Protein AF-A1TZZ0-F1 (afdb_monomer)

pLDDT: mean 93.1, std 6.44, range [64.06, 98.12]

Solvent-accessible surface area (backbone atoms only — not comparable to full-atom values): 3811 Å² total; per-residue (Å²): 139,86,79,64,67,83,82,40,48,68,59,33,66,76,67,69,60,85,86,74,83,85,59,65,70,60,50,51,54,52,28,53,55,50,50,58,59,40,53,78,81,44,79,53,53,44,82,74,50,73,89,41,69,41,76,64,82,132

Structure (mmCIF, N/CA/C/O backbone):
data_AF-A1TZZ0-F1
#
_entry.id   AF-A1TZZ0-F1
#
loop_
_atom_site.group_PDB
_atom_site.id
_atom_site.type_symbol
_atom_site.label_atom_id
_atom_site.label_alt_id
_atom_site.label_comp_id
_atom_site.label_asym_id
_atom_site.label_entity_id
_atom_site.label_seq_id
_atom_site.pdbx_PDB_ins_code
_atom_site.Cartn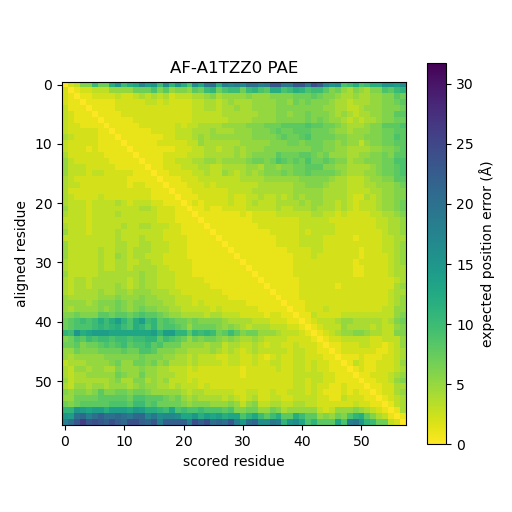_x
_atom_site.Cartn_y
_atom_site.Cartn_z
_atom_site.occupancy
_atom_site.B_iso_or_equiv
_atom_site.auth_seq_id
_atom_site.auth_comp_id
_atom_site.auth_asym_id
_atom_site.auth_atom_id
_atom_site.pdbx_PDB_model_num
ATOM 1 N N . MET A 1 1 ? -5.061 12.845 1.426 1.00 64.06 1 MET A N 1
ATOM 2 C CA . MET A 1 1 ? -5.008 13.033 2.894 1.00 64.06 1 MET A CA 1
ATOM 3 C C . MET A 1 1 ? -6.322 12.518 3.459 1.00 64.06 1 MET A C 1
ATOM 5 O O . MET A 1 1 ? -7.350 12.856 2.888 1.00 64.06 1 MET A O 1
ATOM 9 N N . GLY A 1 2 ? -6.283 11.622 4.450 1.00 87.56 2 GLY A N 1
ATOM 10 C CA . GLY A 1 2 ? -7.469 10.928 4.979 1.00 87.56 2 GLY A CA 1
ATOM 11 C C . GLY A 1 2 ? -8.034 11.568 6.251 1.00 87.56 2 GLY A C 1
ATOM 12 O O . GLY A 1 2 ? -7.367 12.397 6.865 1.00 87.56 2 GLY A O 1
ATOM 13 N N . GLN A 1 3 ? -9.245 11.164 6.639 1.00 93.56 3 GLN A N 1
ATOM 14 C CA . GLN A 1 3 ? -9.902 11.597 7.875 1.00 93.56 3 GLN A CA 1
ATOM 15 C C . GLN A 1 3 ? -9.628 10.599 9.018 1.00 93.56 3 GLN A C 1
ATOM 17 O O . GLN A 1 3 ? -9.685 9.387 8.781 1.00 93.56 3 GLN A O 1
ATOM 22 N N . PRO A 1 4 ? -9.326 11.058 10.247 1.00 94.38 4 PRO A N 1
ATOM 23 C CA . PRO A 1 4 ? -9.146 10.171 11.391 1.00 94.38 4 PRO A CA 1
ATOM 24 C C . PRO A 1 4 ? -10.394 9.333 11.686 1.00 94.38 4 PRO A C 1
ATOM 26 O O . PRO A 1 4 ? -11.516 9.833 11.689 1.00 94.38 4 PRO A O 1
ATOM 29 N N . ILE A 1 5 ? -10.200 8.051 12.003 1.00 93.81 5 ILE A N 1
ATOM 30 C CA . ILE A 1 5 ? -11.316 7.108 12.167 1.00 93.81 5 ILE A CA 1
ATOM 31 C C . ILE A 1 5 ? -12.273 7.473 13.309 1.00 93.81 5 ILE A C 1
ATOM 33 O O . ILE A 1 5 ? -13.471 7.217 13.212 1.00 93.81 5 ILE A O 1
ATOM 37 N N . PHE A 1 6 ? -11.778 8.098 14.380 1.00 94.94 6 PHE A N 1
ATOM 38 C CA . PHE A 1 6 ? -12.620 8.467 15.520 1.00 94.94 6 PHE A CA 1
ATOM 39 C C . PHE A 1 6 ? -13.650 9.550 15.165 1.00 94.94 6 PHE A C 1
ATOM 41 O O . PHE A 1 6 ? -14.709 9.600 15.783 1.00 94.94 6 PHE A O 1
ATOM 48 N N . GLU A 1 7 ? -13.379 10.369 14.145 1.00 96.56 7 GLU A N 1
ATOM 49 C CA . GLU A 1 7 ? -14.325 11.366 13.629 1.00 96.56 7 GLU A CA 1
ATOM 50 C C . GLU A 1 7 ? -15.432 10.729 12.775 1.00 96.56 7 GLU A C 1
ATOM 52 O O . GLU A 1 7 ? -16.482 11.327 12.567 1.00 96.56 7 GLU A O 1
ATOM 57 N N . LEU A 1 8 ? -15.215 9.499 12.298 1.00 95.38 8 LEU A N 1
ATOM 58 C CA . LEU A 1 8 ? -16.120 8.766 11.411 1.00 95.38 8 LEU A CA 1
ATOM 59 C C . LEU A 1 8 ? -16.962 7.709 12.141 1.00 95.38 8 LEU A C 1
ATOM 61 O O . LEU A 1 8 ? -17.673 6.950 11.485 1.00 95.38 8 LEU A O 1
ATOM 65 N N . ARG A 1 9 ? -16.905 7.634 13.479 1.00 95.50 9 ARG A N 1
ATOM 66 C CA . ARG A 1 9 ? -17.515 6.535 14.251 1.00 95.50 9 ARG A CA 1
ATOM 67 C C . ARG A 1 9 ? -19.002 6.332 13.949 1.00 95.50 9 ARG A C 1
ATOM 69 O O . ARG A 1 9 ? -19.406 5.218 13.634 1.00 95.50 9 ARG A O 1
ATOM 76 N N . GLU A 1 10 ? -19.796 7.403 13.977 1.00 96.88 10 GLU A N 1
ATOM 77 C CA . GLU A 1 10 ? -21.235 7.323 13.676 1.00 96.88 10 GLU A CA 1
ATOM 78 C C . GLU A 1 10 ? -21.498 6.843 12.246 1.00 96.88 10 GLU A C 1
ATOM 80 O O . GLU A 1 10 ? -22.429 6.080 12.001 1.00 96.88 10 GLU A O 1
ATOM 85 N N . TYR A 1 11 ? -20.663 7.263 11.296 1.00 96.19 11 TYR A N 1
ATOM 86 C CA . TYR A 1 11 ? -20.784 6.869 9.898 1.00 96.19 11 TYR A CA 1
ATOM 87 C C . TYR A 1 11 ? -20.468 5.379 9.710 1.00 96.19 11 TYR A C 1
ATOM 89 O O . TYR A 1 11 ? -21.195 4.673 9.013 1.00 96.19 11 TYR A O 1
ATOM 97 N N . VAL A 1 12 ? -19.430 4.881 10.387 1.00 96.81 12 VAL A N 1
ATOM 98 C CA . VAL A 1 12 ? -19.072 3.457 10.400 1.00 96.81 12 VAL A CA 1
ATOM 99 C C . VAL A 1 12 ? -20.206 2.613 10.973 1.00 96.81 12 VAL A C 1
ATOM 101 O O . VAL A 1 12 ? -20.611 1.642 10.337 1.00 96.81 12 VAL A O 1
ATOM 104 N N . GLU A 1 13 ? -20.752 3.000 12.127 1.00 96.50 13 GLU A N 1
ATOM 105 C CA . GLU A 1 13 ? -21.831 2.269 12.801 1.00 96.50 13 GLU A CA 1
ATOM 106 C C . GLU A 1 13 ? -23.134 2.294 11.989 1.00 96.50 13 GLU A C 1
ATOM 108 O O . GLU A 1 13 ? -23.733 1.248 11.743 1.00 96.50 13 GLU A O 1
ATOM 113 N N . LYS A 1 14 ? -23.550 3.473 11.509 1.00 98.00 14 LYS A N 1
ATOM 114 C CA . LYS A 1 14 ? -24.802 3.654 10.760 1.00 98.00 14 LYS A CA 1
ATOM 115 C C . LYS A 1 14 ? -24.819 2.893 9.436 1.00 98.00 14 LYS A C 1
ATOM 117 O O . LYS A 1 14 ? -25.875 2.424 9.016 1.00 98.00 14 LYS A O 1
ATOM 122 N N . HIS A 1 15 ? -23.673 2.810 8.764 1.00 97.56 15 HIS A N 1
ATOM 123 C CA . HIS A 1 15 ? -23.563 2.202 7.439 1.00 97.56 15 HIS A CA 1
ATOM 124 C C . HIS A 1 15 ? -22.934 0.803 7.459 1.00 97.56 15 HIS A C 1
ATOM 126 O O . HIS A 1 15 ? -22.793 0.198 6.399 1.00 97.56 15 HIS A O 1
ATOM 132 N N . GLY A 1 16 ? -22.579 0.276 8.637 1.00 96.19 16 GLY A N 1
ATOM 133 C CA . GLY A 1 16 ? -21.973 -1.049 8.778 1.00 96.19 16 GLY A CA 1
ATOM 134 C C . GLY A 1 16 ? -20.632 -1.178 8.051 1.00 96.19 16 GLY A C 1
ATOM 135 O O . GLY A 1 16 ? -20.374 -2.196 7.412 1.00 96.19 16 GLY A O 1
ATOM 136 N N . LEU A 1 17 ? -19.795 -0.136 8.089 1.00 96.50 17 LEU A N 1
ATOM 137 C CA . LEU A 1 17 ? -18.525 -0.127 7.360 1.00 96.50 17 LEU A CA 1
ATOM 138 C C . LEU A 1 17 ? -17.501 -1.068 8.000 1.00 96.50 17 LEU A C 1
ATOM 140 O O . LEU A 1 17 ? -17.360 -1.128 9.220 1.00 96.50 17 LEU A O 1
ATOM 144 N N . ILE A 1 18 ? -16.720 -1.744 7.157 1.00 95.38 18 ILE A N 1
ATOM 145 C CA . ILE A 1 18 ? -15.5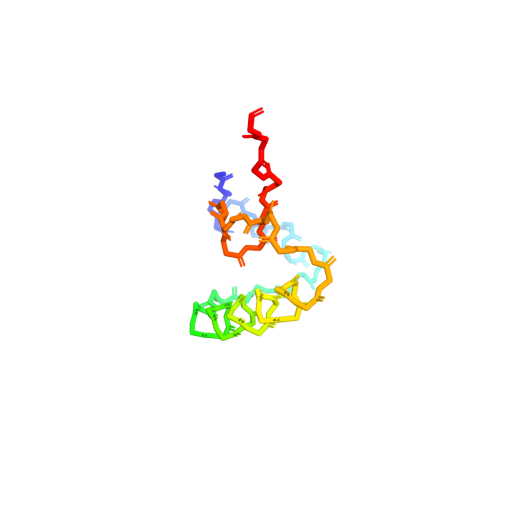96 -2.574 7.592 1.00 95.38 18 ILE A CA 1
ATOM 146 C C . ILE A 1 18 ? -14.321 -1.742 7.495 1.00 95.38 18 ILE A C 1
ATOM 148 O O . ILE A 1 18 ? -13.933 -1.296 6.416 1.00 95.38 18 ILE A O 1
ATOM 152 N N . VAL A 1 19 ? -13.664 -1.545 8.635 1.00 93.81 19 VAL A N 1
ATOM 153 C CA . VAL A 1 19 ? -12.417 -0.787 8.729 1.00 93.81 19 VAL A CA 1
ATOM 154 C C . VAL A 1 19 ? -11.258 -1.770 8.794 1.00 93.81 19 VAL A C 1
ATOM 156 O O . VAL A 1 19 ? -11.172 -2.582 9.714 1.00 93.81 19 VAL A O 1
ATOM 159 N N . CYS A 1 20 ? -10.357 -1.694 7.820 1.00 94.69 20 CYS A N 1
ATOM 160 C CA . CYS A 1 20 ? -9.173 -2.540 7.756 1.00 94.69 20 CYS A CA 1
ATOM 161 C C . CYS A 1 20 ? -7.910 -1.693 7.883 1.00 94.69 20 CYS A C 1
ATOM 163 O O . CYS A 1 20 ? -7.810 -0.614 7.299 1.00 94.69 20 CYS A O 1
ATOM 165 N N . SER A 1 21 ? -6.922 -2.213 8.606 1.00 94.81 21 SER A N 1
ATOM 166 C CA . SER A 1 21 ? -5.573 -1.656 8.579 1.00 94.81 21 SER A CA 1
ATOM 167 C C . SER A 1 21 ? -4.946 -1.855 7.202 1.00 94.81 21 SER A C 1
ATOM 169 O O . SER A 1 21 ? -5.129 -2.895 6.566 1.00 94.81 21 SER A O 1
ATOM 171 N N . SER A 1 22 ? -4.158 -0.874 6.770 1.00 94.56 22 SER A N 1
ATOM 172 C CA . SER A 1 22 ? -3.368 -0.972 5.545 1.00 94.56 22 SER A CA 1
ATOM 173 C C . SER A 1 22 ? -2.420 -2.175 5.586 1.00 94.56 22 SER A C 1
ATOM 175 O O . SER A 1 22 ? -1.696 -2.366 6.563 1.00 94.56 22 SER A O 1
ATOM 177 N N . ASN A 1 23 ? -2.364 -2.946 4.497 1.00 97.50 23 ASN A N 1
ATOM 178 C CA . ASN A 1 23 ? -1.381 -4.013 4.297 1.00 97.50 23 ASN A CA 1
ATOM 179 C C . ASN A 1 23 ? -0.371 -3.623 3.210 1.00 97.50 23 ASN A C 1
ATOM 181 O O . ASN A 1 23 ? -0.510 -3.982 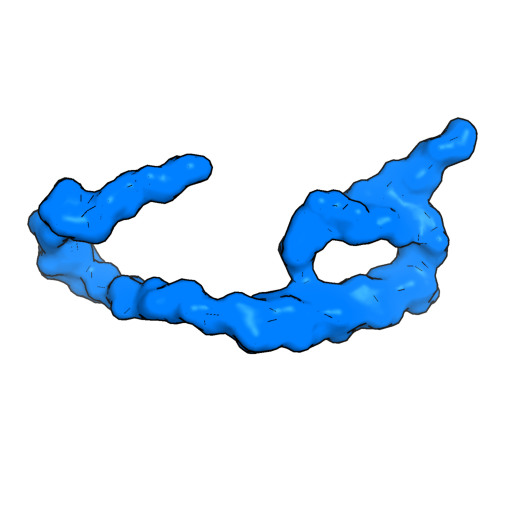2.042 1.00 97.50 23 ASN A O 1
ATOM 185 N N . TYR A 1 24 ? 0.669 -2.892 3.608 1.00 96.50 24 TYR A N 1
ATOM 186 C CA . TYR A 1 24 ? 1.665 -2.359 2.676 1.00 96.50 24 TYR A CA 1
ATOM 187 C C . TYR A 1 24 ? 2.484 -3.434 1.952 1.00 96.50 24 TYR A C 1
ATOM 189 O O . TYR A 1 24 ? 2.859 -3.224 0.801 1.00 96.50 24 TYR A O 1
ATOM 197 N N . ALA A 1 25 ? 2.731 -4.585 2.585 1.00 97.88 25 ALA A N 1
ATOM 198 C CA . ALA A 1 25 ? 3.451 -5.685 1.945 1.00 97.88 25 ALA A CA 1
ATOM 199 C C . ALA A 1 25 ? 2.649 -6.257 0.767 1.00 97.88 25 ALA A C 1
ATOM 201 O O . ALA A 1 25 ? 3.189 -6.428 -0.325 1.00 97.88 25 ALA A O 1
ATOM 202 N N . LEU A 1 26 ? 1.344 -6.473 0.968 1.00 97.25 26 LEU A N 1
ATOM 203 C CA . LEU A 1 26 ? 0.445 -6.921 -0.093 1.00 97.25 26 LEU A CA 1
ATOM 204 C C . LEU A 1 26 ? 0.363 -5.897 -1.230 1.00 97.25 26 LEU A C 1
ATOM 206 O O . LEU A 1 26 ? 0.455 -6.269 -2.396 1.00 97.25 26 LEU A O 1
ATOM 210 N N . TYR A 1 27 ? 0.220 -4.609 -0.904 1.00 96.88 27 TYR A N 1
ATOM 211 C CA . TYR A 1 27 ? 0.135 -3.557 -1.921 1.00 96.88 27 TYR A CA 1
ATOM 212 C C . TYR A 1 27 ? 1.426 -3.455 -2.742 1.00 96.88 27 TYR A C 1
ATOM 214 O O . TYR A 1 27 ? 1.367 -3.261 -3.954 1.00 96.88 27 TYR A O 1
ATOM 222 N N . GLY A 1 28 ? 2.586 -3.628 -2.100 1.00 97.25 28 GLY A N 1
ATOM 223 C CA . GLY A 1 28 ? 3.884 -3.652 -2.773 1.00 97.25 28 GLY A CA 1
ATOM 224 C C . GLY A 1 28 ? 4.014 -4.814 -3.758 1.00 97.25 28 GLY A C 1
ATOM 225 O O . GLY A 1 28 ? 4.405 -4.597 -4.904 1.00 97.25 28 GLY A O 1
ATOM 226 N N . ASP A 1 29 ? 3.623 -6.027 -3.351 1.00 98.12 29 ASP A N 1
ATOM 227 C CA . ASP A 1 29 ? 3.612 -7.194 -4.246 1.00 98.12 29 ASP A CA 1
ATOM 228 C C . ASP A 1 29 ? 2.668 -6.986 -5.442 1.00 98.12 29 ASP A C 1
ATOM 230 O O . ASP A 1 29 ? 3.042 -7.217 -6.595 1.00 98.12 29 ASP A O 1
ATOM 234 N N . MET A 1 30 ? 1.461 -6.468 -5.187 1.00 97.81 30 MET A N 1
ATOM 235 C CA . MET A 1 30 ? 0.498 -6.144 -6.241 1.00 97.81 30 MET A CA 1
ATOM 236 C C . MET A 1 30 ? 1.054 -5.119 -7.236 1.00 97.81 30 MET A C 1
ATOM 238 O O . MET A 1 30 ? 0.925 -5.311 -8.445 1.00 97.81 30 MET A O 1
ATOM 242 N N . SER A 1 31 ? 1.704 -4.063 -6.743 1.00 97.38 31 SER A N 1
ATOM 243 C CA . SER A 1 31 ? 2.336 -3.029 -7.568 1.00 97.38 31 SER A CA 1
ATOM 244 C C . SER A 1 31 ? 3.435 -3.598 -8.462 1.00 97.38 31 SER A C 1
ATOM 246 O O . SER A 1 31 ? 3.464 -3.347 -9.667 1.00 97.38 31 SER A O 1
ATOM 248 N N . HIS A 1 32 ? 4.304 -4.438 -7.895 1.00 96.12 32 HIS A N 1
ATOM 249 C CA . HIS A 1 32 ? 5.373 -5.091 -8.641 1.00 96.12 32 HIS A CA 1
ATOM 250 C C . HIS A 1 32 ? 4.816 -5.947 -9.787 1.00 96.12 32 HIS A C 1
ATOM 252 O O . HIS A 1 32 ? 5.244 -5.813 -10.933 1.00 96.12 32 HIS A O 1
ATOM 258 N N . ARG A 1 33 ? 3.798 -6.768 -9.506 1.00 96.62 33 ARG A N 1
ATOM 259 C CA . ARG A 1 33 ? 3.131 -7.601 -10.519 1.00 96.62 33 ARG A CA 1
ATOM 260 C C . ARG A 1 33 ? 2.441 -6.769 -11.600 1.00 96.62 33 ARG A C 1
ATOM 262 O O . ARG A 1 33 ? 2.508 -7.128 -12.772 1.00 96.62 33 ARG A O 1
ATOM 269 N N . PHE A 1 34 ? 1.808 -5.661 -11.223 1.00 95.31 34 PHE A N 1
ATOM 270 C CA . PHE A 1 34 ? 1.196 -4.727 -12.167 1.00 95.31 34 PHE A CA 1
ATOM 271 C C . PHE A 1 34 ? 2.233 -4.118 -13.120 1.00 95.31 34 PHE A C 1
ATOM 273 O O . PHE A 1 34 ? 2.019 -4.106 -14.331 1.00 95.31 34 PHE A O 1
ATOM 280 N N . MET A 1 35 ? 3.381 -3.680 -12.598 1.00 95.50 35 M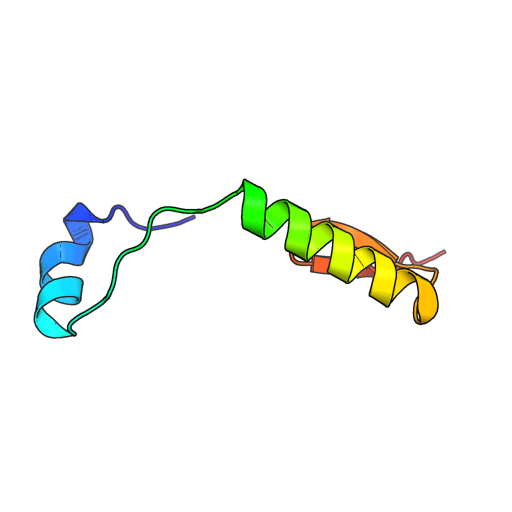ET A N 1
ATOM 281 C CA . MET A 1 35 ? 4.456 -3.123 -13.423 1.00 95.50 35 MET A CA 1
ATOM 282 C C . MET A 1 35 ? 5.075 -4.157 -14.368 1.00 95.50 35 MET A C 1
ATOM 284 O O . MET A 1 35 ? 5.366 -3.814 -15.512 1.00 95.50 35 MET A O 1
ATOM 288 N N . LEU A 1 36 ? 5.231 -5.415 -13.932 1.00 94.69 36 LEU A N 1
ATOM 289 C CA . LEU A 1 36 ? 5.685 -6.502 -14.809 1.00 94.69 36 LEU A CA 1
ATOM 290 C C . LEU A 1 36 ? 4.729 -6.709 -15.990 1.00 94.69 36 LEU A C 1
ATOM 292 O O . LEU A 1 36 ? 5.180 -6.773 -17.128 1.00 94.69 36 LEU A O 1
ATOM 296 N N . ALA A 1 37 ? 3.418 -6.740 -15.734 1.00 94.06 37 ALA A N 1
ATOM 297 C CA . ALA A 1 37 ? 2.419 -6.870 -16.793 1.00 94.06 37 ALA A CA 1
ATOM 298 C C . ALA A 1 37 ? 2.413 -5.657 -17.743 1.00 94.06 37 ALA A C 1
ATOM 300 O O . ALA A 1 37 ? 2.313 -5.815 -18.957 1.00 94.06 37 ALA A O 1
ATOM 301 N N . LEU A 1 38 ? 2.555 -4.437 -17.212 1.00 93.56 38 LEU A N 1
ATOM 302 C CA . LEU A 1 38 ? 2.634 -3.227 -18.036 1.00 93.56 38 LEU A CA 1
ATOM 303 C C . LEU A 1 38 ? 3.876 -3.190 -18.928 1.00 93.56 38 LEU A C 1
ATOM 305 O O . LEU A 1 38 ? 3.798 -2.685 -20.047 1.00 93.56 38 LEU A O 1
ATOM 309 N N . ALA A 1 39 ? 5.009 -3.717 -18.461 1.00 91.44 39 ALA A N 1
ATOM 310 C CA . ALA A 1 39 ? 6.243 -3.741 -19.240 1.00 91.44 39 ALA A CA 1
ATOM 311 C C . ALA A 1 39 ? 6.091 -4.519 -20.561 1.00 91.44 39 ALA A C 1
ATOM 313 O O . ALA A 1 39 ? 6.772 -4.199 -21.534 1.00 91.44 39 ALA A O 1
ATOM 314 N N . GLU A 1 40 ? 5.170 -5.487 -20.623 1.00 92.88 40 GLU A N 1
ATOM 315 C CA . GLU A 1 40 ? 4.899 -6.279 -21.827 1.00 92.88 40 GLU A CA 1
ATOM 316 C C . GLU A 1 40 ? 4.129 -5.498 -22.906 1.00 92.88 40 GLU A C 1
ATOM 318 O O . GLU A 1 40 ? 4.310 -5.754 -24.095 1.00 92.88 40 GLU A O 1
ATOM 323 N N . CYS A 1 41 ? 3.280 -4.536 -22.524 1.00 91.75 41 CYS A N 1
ATOM 324 C CA . CYS A 1 41 ? 2.377 -3.844 -23.453 1.00 91.75 41 CYS A CA 1
ATOM 325 C C . CYS A 1 41 ? 2.640 -2.337 -23.602 1.00 91.75 41 CYS A C 1
ATOM 327 O O . CYS A 1 41 ? 2.203 -1.730 -24.580 1.00 91.75 41 CYS A O 1
ATOM 329 N N . ALA A 1 42 ? 3.365 -1.723 -22.666 1.00 89.25 42 ALA A N 1
ATOM 330 C CA . ALA A 1 42 ? 3.625 -0.290 -22.631 1.00 89.25 42 ALA A CA 1
ATOM 331 C C . ALA A 1 42 ? 5.057 -0.003 -22.130 1.00 89.25 42 ALA A C 1
ATOM 333 O O . ALA A 1 42 ? 5.245 0.471 -21.012 1.00 89.25 42 ALA A O 1
ATOM 334 N N . PRO A 1 43 ? 6.099 -0.214 -22.958 1.00 81.88 43 PRO A N 1
ATOM 335 C CA . PRO A 1 43 ? 7.505 -0.125 -22.534 1.00 81.88 43 PRO A CA 1
ATOM 336 C C . PRO A 1 43 ? 7.971 1.291 -22.155 1.00 81.88 43 PRO A C 1
ATOM 338 O O . PRO A 1 43 ? 9.072 1.472 -21.645 1.00 81.88 43 PRO A O 1
ATOM 341 N N . ARG A 1 44 ? 7.150 2.316 -22.413 1.00 92.56 44 ARG A N 1
ATOM 342 C CA . ARG A 1 44 ? 7.432 3.725 -22.106 1.00 92.56 44 ARG A CA 1
ATOM 343 C C . ARG A 1 44 ? 6.565 4.248 -20.965 1.00 92.56 44 ARG A C 1
ATOM 345 O O . ARG A 1 44 ? 6.023 5.346 -21.059 1.00 92.56 44 ARG A O 1
ATOM 352 N N . VAL A 1 45 ? 6.412 3.469 -19.901 1.00 92.31 45 VAL A N 1
ATOM 353 C CA . VAL A 1 45 ? 5.755 3.923 -18.669 1.00 92.31 45 VAL A CA 1
ATOM 354 C C . VAL A 1 45 ? 6.712 3.810 -17.495 1.00 92.31 45 VAL A C 1
ATOM 356 O O . VAL A 1 45 ? 7.504 2.874 -17.419 1.00 92.31 45 VAL A O 1
ATOM 359 N N . MET A 1 46 ? 6.637 4.768 -16.577 1.00 90.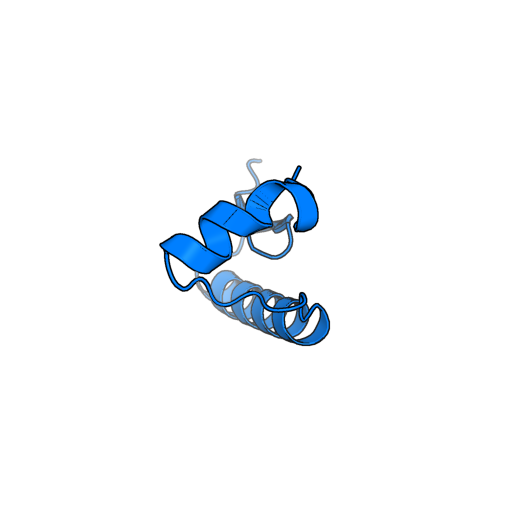62 46 MET A N 1
ATOM 360 C CA . MET A 1 46 ? 7.396 4.746 -15.332 1.00 90.62 46 MET A CA 1
ATOM 361 C C . MET A 1 46 ? 6.448 4.763 -14.128 1.00 90.62 46 MET A C 1
ATOM 363 O O . MET A 1 46 ? 5.388 5.396 -14.204 1.00 90.62 46 MET A O 1
ATOM 367 N N . PRO A 1 47 ? 6.798 4.089 -13.019 1.00 92.81 47 PRO A N 1
ATOM 368 C CA . PRO A 1 47 ? 6.034 4.192 -11.781 1.00 92.81 47 PRO A CA 1
ATOM 369 C C . PRO A 1 47 ? 5.974 5.648 -11.297 1.00 92.81 47 PRO A C 1
ATOM 371 O O . PRO A 1 47 ? 7.000 6.325 -11.246 1.00 92.81 47 PRO A O 1
ATOM 374 N N . T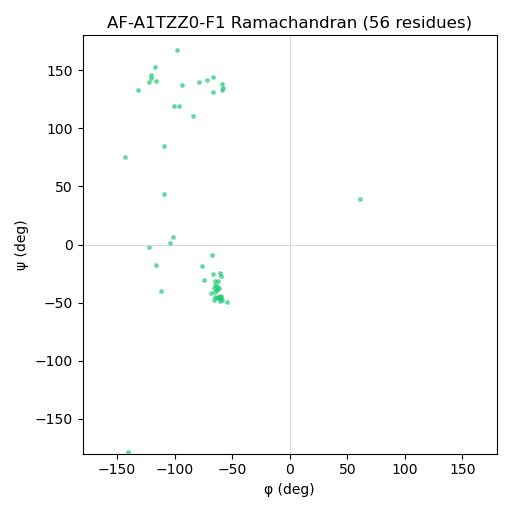YR A 1 48 ? 4.783 6.115 -10.922 1.00 92.94 48 TYR A N 1
ATOM 375 C CA . TYR A 1 48 ? 4.568 7.418 -10.278 1.00 92.94 48 TYR A CA 1
ATOM 376 C C . TYR A 1 48 ? 4.116 7.254 -8.821 1.00 92.94 48 TYR A C 1
ATOM 378 O O . TYR A 1 48 ? 4.587 7.965 -7.935 1.00 92.94 48 TYR A O 1
ATOM 386 N N . SER A 1 49 ? 3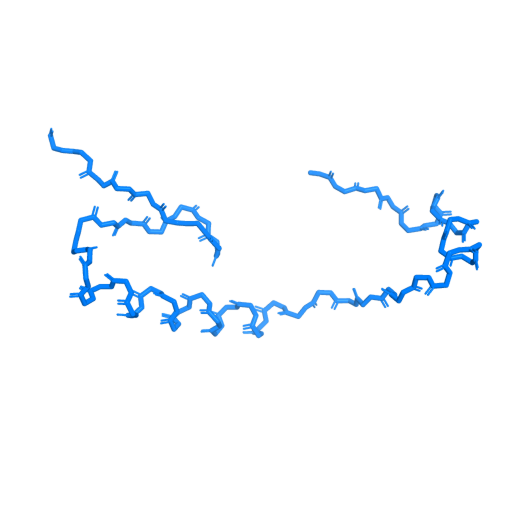.246 6.276 -8.564 1.00 95.12 49 SER A N 1
ATOM 387 C CA . SER A 1 49 ? 2.869 5.796 -7.232 1.00 95.12 49 SER A CA 1
ATOM 388 C C . SER A 1 49 ? 2.736 4.270 -7.248 1.00 95.12 49 SER A C 1
ATOM 390 O O . SER A 1 49 ? 2.957 3.622 -8.269 1.00 95.12 49 SER A O 1
ATOM 392 N N . ILE A 1 50 ? 2.372 3.681 -6.106 1.00 93.44 50 ILE A N 1
ATOM 393 C CA . ILE A 1 50 ? 2.190 2.229 -5.961 1.00 93.44 50 ILE A CA 1
ATOM 394 C C . ILE A 1 50 ? 1.098 1.659 -6.888 1.00 93.44 50 ILE A C 1
ATOM 396 O O . ILE A 1 50 ? 1.135 0.488 -7.248 1.00 93.44 50 ILE A O 1
ATOM 400 N N . ASP A 1 51 ? 0.146 2.490 -7.293 1.00 95.00 51 ASP A N 1
ATOM 401 C CA . ASP A 1 51 ? -1.040 2.147 -8.076 1.00 95.00 51 ASP A CA 1
ATOM 402 C C . ASP A 1 51 ? -1.147 2.924 -9.399 1.00 95.00 51 ASP A C 1
ATOM 404 O O . ASP A 1 51 ? -2.071 2.689 -10.176 1.00 95.00 51 ASP A O 1
ATOM 408 N N . VAL A 1 52 ? -0.211 3.836 -9.682 1.00 94.06 52 VAL A N 1
ATOM 409 C CA . VAL A 1 52 ? -0.241 4.689 -10.877 1.00 94.06 52 VAL A CA 1
ATOM 410 C C . VAL A 1 52 ? 1.110 4.690 -11.575 1.00 94.06 52 VAL A C 1
ATOM 412 O O . VAL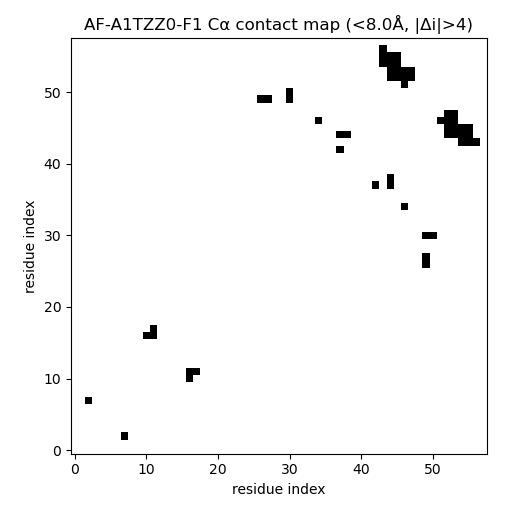 A 1 52 ? 2.157 4.926 -10.970 1.00 94.06 52 VAL A O 1
ATOM 415 N N . SER A 1 53 ? 1.072 4.511 -12.891 1.00 93.19 53 SER A N 1
ATOM 416 C CA . SER A 1 53 ? 2.199 4.712 -13.797 1.00 93.19 53 SER A CA 1
ATOM 417 C C . SER A 1 53 ? 1.887 5.834 -14.787 1.00 93.19 53 SER A C 1
ATOM 419 O O . SER A 1 53 ? 0.727 6.130 -15.081 1.00 93.19 53 SER A O 1
ATOM 421 N N . GLN A 1 54 ? 2.927 6.501 -15.280 1.00 92.88 54 GLN A N 1
ATOM 422 C CA . GLN A 1 54 ? 2.804 7.592 -16.244 1.00 92.88 54 GLN A CA 1
ATOM 423 C C . GLN A 1 54 ? 3.599 7.276 -17.502 1.00 92.88 54 GLN A C 1
ATOM 425 O O . GLN A 1 54 ? 4.713 6.755 -17.429 1.00 92.88 54 GLN A O 1
ATOM 430 N N . ALA A 1 55 ? 3.027 7.609 -18.659 1.00 91.25 55 ALA A N 1
ATOM 431 C CA . ALA A 1 55 ? 3.733 7.512 -19.924 1.00 91.25 55 ALA A CA 1
ATOM 432 C C . ALA A 1 55 ? 4.876 8.531 -19.964 1.00 91.25 55 ALA A C 1
ATOM 434 O O . ALA A 1 55 ? 4.684 9.715 -19.689 1.00 91.25 55 ALA A O 1
ATOM 435 N N . VAL A 1 56 ? 6.060 8.074 -20.350 1.00 87.06 56 VAL A N 1
ATOM 436 C CA . VAL A 1 56 ? 7.231 8.930 -20.518 1.00 87.06 56 VAL A CA 1
ATOM 437 C C . VAL A 1 56 ? 7.162 9.547 -21.910 1.00 87.06 56 VAL A C 1
ATOM 439 O O . VAL A 1 56 ? 7.298 8.835 -22.910 1.00 87.06 56 VAL A O 1
ATOM 442 N N . GLN A 1 57 ? 6.917 10.854 -22.001 1.00 76.81 57 GLN A N 1
ATOM 443 C CA . GLN A 1 57 ? 7.084 11.610 -23.247 1.00 76.81 57 GLN A CA 1
ATOM 444 C C . GLN A 1 57 ? 8.572 11.919 -23.466 1.00 76.81 57 GLN A C 1
ATOM 446 O O . GLN A 1 57 ? 9.294 12.167 -22.503 1.00 76.81 57 GLN A O 1
ATOM 451 N N . GLY A 1 58 ? 9.017 11.819 -24.721 1.00 66.50 58 GLY A N 1
ATOM 452 C CA . GLY A 1 58 ? 10.357 12.217 -25.162 1.00 66.50 58 GLY A CA 1
ATOM 453 C C . GLY A 1 58 ? 10.329 13.587 -25.814 1.00 66.50 58 GLY A C 1
ATOM 454 O O . GLY A 1 58 ? 9.234 13.967 -26.290 1.00 66.50 58 GLY A O 1
#

Radius of gyration: 17.15 Å; Cα contacts (8 Å, |Δi|>4): 28; chains: 1; bounding box: 35×21×41 Å

Mean predicted aligned error: 4.23 Å

Sequence (58 aa):
MGQPIFELREYVEKHGLIVCSSNYALYGDMSHRFMLALAECAPRVMPYSIDVSQAVQG

Organism: Marinobacter nauticus (strain ATCC 700491 / DSM 11845 / VT8) (NCBI:txid351348)

Neares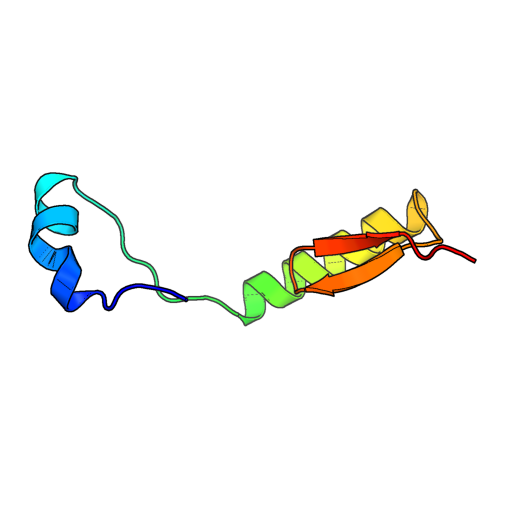t PDB structures (foldseek):
  3v6k-assembly2_J  TM=8.991E-01  e=1.151E+00  Saccharolobus solfataricus P2
  1t94-assembly2_B  TM=8.489E-01  e=2.174E+00  Homo sapiens

InterPro domains:
  IPR001126 UmuC domain [PS50173] (1-51)
  IPR043502 DNA/RNA polymerase superfamily [SSF56672] (1-52)

Secondary structure (DSSP, 8-state):
-PPPGGGGHHHHHHHTPPP----HHHHHHHHHHHHHHHHHH-TTEEESSSS-EEE---

Foldseek 3Di:
DDDDVVVCVCVCVVVVDDDDDDDVVVLQVVLVVVVVVCCVPQVQWDDPDSPDIDGDDD